Protein AF-A0A0P9CZV8-F1 (afdb_monomer_lite)

Sequence (114 aa):
MEHTHEANLHVSLQELLNDIADTIAAFDGRIGYTTTSTGQCQLSFAGQHETASVTIKGSVKEQGLVKVQIVNENTDASDEPQTLYDGPFSPAAMYQKIGAGLAQWYGDLVRNRT

pLDDT: mean 79.58, std 11.75, range [47.66, 93.81]

Secondary structure (DSSP, 8-state):
--HHHHHHHHHHHHHHHHHHHHHHHHH-TTEEEEE-TTSEEEEEEE-SS-EEEEEEEEEEPGGGEEEEEEEE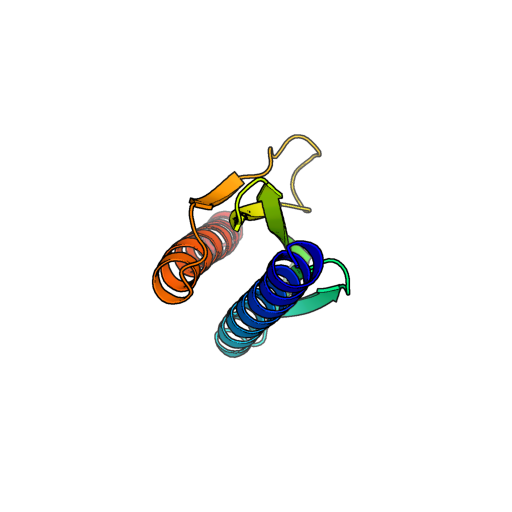SSS-S----EEEEEEE--HHHHHHHHHHHHHHHHHHHHHTT-

Organism: NCBI:txid471514

Foldseek 3Di:
DPVVVQVVLLVVLLVLVVVLQVVVCVVDVQWDWDGDPQSKIKIWGDDPVDIWIKIWHWDQDPPQWIWIWIDTPPDPPPGDTHTQDTGHDDSVSSSVSVNVVVVVVVVCVVVVVD

Radius of gyration: 14.52 Å; chains: 1; bounding box: 31×30×50 Å

Structure (mmCIF, N/CA/C/O backbone):
data_AF-A0A0P9CZV8-F1
#
_entry.id   AF-A0A0P9CZV8-F1
#
loop_
_atom_site.group_PDB
_atom_site.id
_atom_site.type_symbol
_atom_site.label_atom_id
_atom_site.label_alt_id
_atom_site.label_comp_id
_atom_site.label_asym_id
_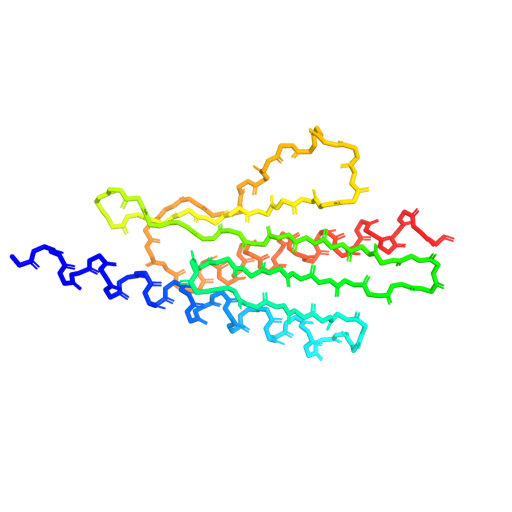atom_site.label_entity_id
_atom_site.label_seq_id
_atom_site.pdbx_PDB_ins_code
_atom_site.Cartn_x
_atom_site.Cartn_y
_atom_site.Cartn_z
_atom_site.occupancy
_atom_site.B_iso_or_equiv
_atom_site.auth_seq_id
_atom_site.auth_comp_id
_atom_site.auth_asym_id
_atom_site.auth_atom_id
_atom_site.pdbx_PDB_model_num
ATOM 1 N N . MET A 1 1 ? -12.287 1.573 28.050 1.00 54.09 1 MET A N 1
ATOM 2 C CA . MET A 1 1 ? -12.113 0.425 27.127 1.00 54.09 1 MET A CA 1
ATOM 3 C C . MET A 1 1 ? -11.910 0.871 25.671 1.00 54.09 1 MET A C 1
ATOM 5 O O . MET A 1 1 ? -11.785 0.015 24.810 1.00 54.09 1 MET A O 1
ATOM 9 N N . GLU A 1 2 ? -11.803 2.175 25.384 1.00 53.34 2 GLU A N 1
ATOM 10 C CA . GLU A 1 2 ? -11.680 2.695 24.009 1.00 53.34 2 GLU A CA 1
ATOM 11 C C . GLU A 1 2 ? -10.271 2.541 23.404 1.00 53.34 2 GLU A C 1
ATOM 13 O O . GLU A 1 2 ? -10.151 2.151 22.247 1.00 53.34 2 GLU A O 1
ATOM 18 N N . HIS A 1 3 ? -9.205 2.671 24.206 1.00 56.12 3 HIS A N 1
ATOM 19 C CA . HIS A 1 3 ? -7.816 2.558 23.725 1.00 56.12 3 HIS A CA 1
ATOM 20 C C . HIS A 1 3 ? -7.453 1.210 23.074 1.00 56.12 3 HIS A C 1
ATOM 22 O O . HIS A 1 3 ? -6.544 1.144 22.251 1.00 56.12 3 HIS A O 1
ATOM 28 N N . THR A 1 4 ? -8.140 0.120 23.426 1.00 65.94 4 THR A N 1
ATOM 29 C CA . THR A 1 4 ? -7.867 -1.211 22.859 1.00 65.94 4 THR A CA 1
ATOM 30 C C . THR A 1 4 ? -8.467 -1.370 21.460 1.00 65.94 4 THR A C 1
ATOM 32 O O . THR A 1 4 ? -7.939 -2.122 20.648 1.00 65.94 4 THR A O 1
ATOM 35 N N . HIS A 1 5 ? -9.553 -0.655 21.152 1.00 67.81 5 HIS A N 1
ATOM 36 C CA . HIS A 1 5 ? -10.235 -0.763 19.863 1.00 67.81 5 HIS A CA 1
ATOM 37 C C . HIS A 1 5 ? -9.454 -0.059 18.746 1.00 67.81 5 HIS A C 1
ATOM 39 O O . HIS A 1 5 ? -9.248 -0.639 17.683 1.00 67.81 5 HIS A O 1
ATOM 45 N N . GLU A 1 6 ? -8.946 1.145 19.013 1.00 69.88 6 GLU A N 1
ATOM 46 C CA . GLU A 1 6 ? -8.137 1.906 18.054 1.00 69.88 6 GLU A CA 1
ATOM 47 C C . GLU A 1 6 ? -6.789 1.228 17.790 1.00 69.88 6 GLU A C 1
ATOM 49 O O . GLU A 1 6 ? -6.392 1.081 16.637 1.00 69.88 6 GLU A O 1
ATOM 54 N N . ALA A 1 7 ? -6.117 0.731 18.835 1.00 75.38 7 ALA A N 1
ATOM 55 C CA . ALA A 1 7 ? -4.865 -0.009 18.685 1.00 75.38 7 ALA A CA 1
ATOM 56 C C . ALA A 1 7 ? -5.037 -1.267 17.814 1.00 75.38 7 ALA A C 1
ATOM 58 O O . ALA A 1 7 ? -4.220 -1.522 16.931 1.00 75.38 7 ALA A O 1
ATOM 59 N N . ASN A 1 8 ? -6.129 -2.014 18.004 1.00 82.50 8 ASN A N 1
ATOM 60 C CA . ASN A 1 8 ? -6.443 -3.172 17.166 1.00 82.50 8 ASN A CA 1
ATOM 61 C C . ASN A 1 8 ? -6.724 -2.765 15.715 1.00 82.50 8 ASN A C 1
ATOM 63 O O . ASN A 1 8 ? -6.280 -3.442 14.791 1.00 82.50 8 ASN A O 1
ATOM 67 N N . LEU A 1 9 ? -7.409 -1.639 15.504 1.00 85.06 9 LEU A N 1
ATOM 68 C CA . LEU A 1 9 ? -7.691 -1.130 14.169 1.00 85.06 9 LEU A CA 1
ATOM 69 C C . LEU A 1 9 ? -6.416 -0.679 13.435 1.00 85.06 9 LEU A C 1
ATOM 71 O O . LEU A 1 9 ? -6.279 -0.933 12.240 1.00 85.06 9 LEU A O 1
ATOM 75 N N . HIS A 1 10 ? -5.465 -0.065 14.143 1.00 84.19 10 HIS A N 1
ATOM 76 C CA . HIS A 1 10 ? -4.149 0.270 13.594 1.00 84.19 10 HIS A CA 1
ATOM 77 C C . HIS A 1 10 ? -3.397 -0.974 13.110 1.00 84.19 10 HIS A C 1
ATOM 79 O O . HIS A 1 10 ? -2.853 -0.956 12.006 1.00 84.19 10 HIS A O 1
ATOM 85 N N . VAL A 1 11 ? -3.402 -2.052 13.904 1.00 85.94 11 VAL A N 1
ATOM 86 C CA . VAL A 1 11 ? -2.772 -3.327 13.528 1.00 85.94 11 VAL A CA 1
ATOM 87 C C . VAL A 1 11 ? -3.454 -3.915 12.294 1.00 85.94 11 VAL A C 1
ATOM 89 O O . VAL A 1 11 ? -2.779 -4.184 11.305 1.00 85.94 11 VAL A O 1
ATOM 92 N N . SER A 1 12 ? -4.787 -4.016 12.288 1.00 89.25 12 SER A N 1
ATOM 93 C CA . SER A 1 12 ? -5.527 -4.560 11.139 1.00 89.25 12 SER A CA 1
ATOM 94 C C . SER A 1 12 ? -5.349 -3.733 9.862 1.00 89.25 12 SER A C 1
ATOM 96 O O . SER A 1 12 ? -5.276 -4.289 8.768 1.00 89.25 12 SER A O 1
ATOM 98 N N . LEU A 1 13 ? -5.263 -2.404 9.979 1.00 87.75 13 LEU A N 1
ATOM 99 C CA . LEU A 1 13 ? -4.960 -1.528 8.850 1.00 87.75 13 LEU A CA 1
ATOM 100 C C . LEU A 1 13 ? -3.550 -1.779 8.314 1.00 87.75 13 LEU A C 1
ATOM 102 O O . LEU A 1 13 ? -3.372 -1.882 7.104 1.00 87.75 13 LEU A O 1
ATOM 106 N N . GLN A 1 14 ? -2.560 -1.895 9.197 1.00 87.06 14 GLN A N 1
ATOM 107 C CA . GLN A 1 14 ? -1.183 -2.171 8.804 1.00 87.06 14 GLN A CA 1
ATOM 108 C C . GLN A 1 14 ? -1.051 -3.535 8.114 1.00 87.06 14 GLN A C 1
ATOM 110 O O . GLN A 1 14 ? -0.422 -3.615 7.062 1.00 87.06 14 GLN A O 1
ATOM 115 N N . GLU A 1 15 ? -1.667 -4.585 8.661 1.00 88.88 15 GLU A N 1
ATOM 116 C CA . GLU A 1 15 ? -1.673 -5.922 8.055 1.00 88.88 15 GLU A CA 1
ATOM 117 C C . GLU A 1 15 ? -2.288 -5.899 6.652 1.00 88.88 15 GLU A C 1
ATOM 119 O O . GLU A 1 15 ? -1.698 -6.434 5.717 1.00 88.88 15 GLU A O 1
ATOM 124 N N . LEU A 1 16 ? -3.417 -5.206 6.478 1.00 89.88 16 LEU A N 1
ATOM 125 C CA . LEU A 1 16 ? -4.067 -5.073 5.176 1.00 89.88 16 LEU A CA 1
ATOM 126 C C . LEU A 1 16 ? -3.202 -4.318 4.158 1.00 89.88 16 LEU A C 1
ATOM 128 O O . LEU A 1 16 ? -3.135 -4.708 2.996 1.00 89.88 16 LEU A O 1
ATOM 132 N N . LEU A 1 17 ? -2.549 -3.226 4.565 1.00 88.56 17 LEU A N 1
ATOM 133 C CA . LEU A 1 17 ? -1.666 -2.481 3.663 1.00 88.56 17 LEU A CA 1
ATOM 134 C C . LEU A 1 17 ? -0.445 -3.307 3.251 1.00 88.56 17 LEU A C 1
ATOM 136 O O . LEU A 1 17 ? -0.041 -3.243 2.091 1.00 88.56 17 LEU A O 1
ATOM 140 N N . ASN A 1 18 ? 0.105 -4.097 4.173 1.00 87.62 18 ASN A N 1
ATOM 141 C CA . ASN A 1 18 ? 1.207 -5.007 3.880 1.00 87.62 18 ASN A CA 1
ATOM 142 C C . ASN A 1 18 ? 0.779 -6.114 2.906 1.00 87.62 18 ASN A C 1
ATOM 144 O O . ASN A 1 18 ? 1.517 -6.396 1.970 1.00 87.62 18 ASN A O 1
ATOM 148 N N . ASP A 1 19 ? -0.408 -6.697 3.089 1.00 89.81 19 ASP A N 1
ATOM 149 C CA . ASP A 1 19 ? -0.973 -7.724 2.199 1.00 89.81 19 ASP A CA 1
ATOM 150 C C . ASP A 1 19 ? -1.213 -7.196 0.773 1.00 89.81 19 ASP A C 1
ATOM 152 O O . ASP A 1 19 ? -0.865 -7.842 -0.218 1.00 89.81 19 ASP A O 1
ATOM 156 N N . ILE A 1 20 ? -1.736 -5.971 0.652 1.00 88.69 20 ILE A N 1
ATOM 157 C CA . ILE A 1 20 ? -1.909 -5.306 -0.647 1.00 88.69 20 ILE A CA 1
ATOM 158 C C . ILE A 1 20 ? -0.551 -5.056 -1.314 1.00 88.69 20 ILE A C 1
ATOM 160 O O . ILE A 1 20 ? -0.399 -5.311 -2.509 1.00 88.69 20 ILE A O 1
ATOM 164 N N . ALA A 1 21 ? 0.432 -4.558 -0.561 1.00 85.38 21 ALA A N 1
ATOM 165 C CA . ALA A 1 21 ? 1.769 -4.295 -1.083 1.00 85.38 21 ALA A CA 1
ATOM 166 C C . ALA A 1 21 ? 2.474 -5.580 -1.537 1.00 85.38 21 ALA A C 1
ATOM 168 O O . ALA A 1 21 ? 3.040 -5.595 -2.629 1.00 85.38 21 ALA A O 1
ATOM 169 N N . ASP A 1 22 ? 2.375 -6.655 -0.751 1.00 86.94 22 ASP A N 1
ATOM 170 C CA . ASP A 1 22 ? 2.891 -7.982 -1.098 1.00 86.94 22 ASP A CA 1
ATOM 171 C C . ASP A 1 22 ? 2.239 -8.513 -2.379 1.00 86.94 22 ASP A C 1
ATOM 173 O O . ASP A 1 22 ? 2.937 -8.878 -3.325 1.00 86.94 22 ASP A O 1
ATOM 177 N N . THR A 1 23 ? 0.906 -8.438 -2.475 1.00 87.06 23 THR A N 1
ATOM 178 C CA . THR A 1 23 ? 0.184 -8.899 -3.669 1.00 87.06 23 THR A CA 1
ATOM 179 C C . THR A 1 23 ? 0.631 -8.152 -4.930 1.00 87.06 23 THR A C 1
ATOM 181 O O . THR A 1 23 ? 0.783 -8.746 -5.998 1.00 87.06 23 THR A O 1
ATOM 184 N N . ILE A 1 24 ? 0.852 -6.841 -4.827 1.00 82.44 24 ILE A N 1
ATOM 185 C CA . ILE A 1 24 ? 1.290 -6.018 -5.960 1.00 82.44 24 ILE A CA 1
ATOM 186 C C . ILE A 1 24 ? 2.753 -6.297 -6.309 1.00 82.44 24 ILE A C 1
ATOM 188 O O . ILE A 1 24 ? 3.084 -6.401 -7.488 1.00 82.44 24 ILE A O 1
ATOM 192 N N . ALA A 1 25 ? 3.624 -6.461 -5.314 1.00 82.69 25 ALA A N 1
ATOM 193 C CA . ALA A 1 25 ? 5.016 -6.841 -5.538 1.00 82.69 25 ALA A CA 1
ATOM 194 C C . ALA A 1 25 ? 5.133 -8.220 -6.210 1.00 82.69 25 ALA A C 1
ATOM 196 O O . ALA A 1 25 ? 5.968 -8.420 -7.090 1.00 82.69 25 ALA A O 1
ATOM 197 N N . ALA A 1 26 ? 4.245 -9.156 -5.866 1.00 84.88 26 ALA A N 1
ATOM 198 C CA . ALA A 1 26 ? 4.168 -10.463 -6.509 1.00 84.88 26 ALA A CA 1
ATOM 199 C C . ALA A 1 26 ? 3.683 -10.399 -7.971 1.00 84.88 26 ALA A C 1
ATOM 201 O O . ALA A 1 26 ? 3.976 -11.309 -8.750 1.00 84.88 26 ALA A O 1
ATOM 202 N N . PHE A 1 27 ? 2.953 -9.348 -8.362 1.00 81.31 27 PHE A N 1
ATOM 203 C CA . PHE A 1 27 ? 2.429 -9.191 -9.723 1.00 81.31 27 PHE A CA 1
ATOM 204 C C . PHE A 1 27 ? 3.524 -8.869 -10.751 1.00 81.31 27 PHE A C 1
ATOM 206 O O . PHE A 1 27 ? 3.510 -9.406 -11.859 1.00 81.31 27 PHE A O 1
ATOM 213 N N . ASP A 1 28 ? 4.480 -8.008 -10.397 1.00 75.69 28 ASP A N 1
ATOM 214 C CA . ASP A 1 28 ? 5.608 -7.636 -11.254 1.00 75.69 28 ASP A CA 1
ATOM 215 C C . ASP A 1 28 ? 6.888 -7.632 -10.421 1.00 75.69 28 ASP A C 1
ATOM 217 O O . ASP A 1 28 ? 7.050 -6.799 -9.535 1.00 75.69 28 ASP A O 1
ATOM 221 N N . GLY A 1 29 ? 7.830 -8.524 -10.742 1.00 74.06 29 GLY A N 1
ATOM 222 C CA . GLY A 1 29 ? 9.081 -8.684 -9.988 1.00 74.06 29 GLY A CA 1
ATOM 223 C C . GLY A 1 29 ? 10.013 -7.463 -9.988 1.00 74.06 29 GLY A C 1
ATOM 224 O O . GLY A 1 29 ? 11.073 -7.510 -9.369 1.00 74.06 29 GLY A O 1
ATOM 225 N N . ARG A 1 30 ? 9.653 -6.378 -10.685 1.00 81.31 30 ARG A N 1
ATOM 226 C CA . ARG A 1 30 ? 10.325 -5.071 -10.604 1.00 81.31 30 ARG A CA 1
ATOM 227 C C . ARG A 1 30 ? 9.785 -4.185 -9.481 1.00 81.31 30 ARG A C 1
ATOM 229 O O . ARG A 1 30 ? 10.387 -3.150 -9.196 1.00 81.31 30 ARG A O 1
ATOM 236 N N . ILE A 1 31 ? 8.656 -4.550 -8.877 1.00 82.31 31 ILE A N 1
ATOM 237 C CA . ILE A 1 31 ? 8.063 -3.849 -7.743 1.00 82.31 31 ILE A CA 1
ATOM 238 C C . ILE A 1 31 ? 8.615 -4.464 -6.455 1.00 82.31 31 ILE A C 1
ATOM 240 O O . ILE A 1 31 ? 8.375 -5.625 -6.143 1.00 82.31 31 ILE A O 1
ATOM 244 N N . GLY A 1 32 ? 9.357 -3.667 -5.695 1.00 83.50 32 GLY A N 1
ATOM 245 C CA . GLY A 1 32 ? 9.717 -3.950 -4.310 1.00 83.50 32 GLY A CA 1
ATOM 246 C C . GLY A 1 32 ? 8.887 -3.102 -3.351 1.00 83.50 32 GLY A C 1
ATOM 247 O O . GLY A 1 32 ? 8.330 -2.073 -3.737 1.00 83.50 32 GLY A O 1
ATOM 248 N N . TYR A 1 33 ? 8.824 -3.499 -2.082 1.00 84.56 33 TYR A N 1
ATOM 249 C CA . TYR A 1 33 ? 8.172 -2.694 -1.054 1.00 84.56 33 TYR A CA 1
ATOM 250 C C . TYR A 1 33 ? 8.924 -2.734 0.272 1.00 84.56 33 TYR A C 1
ATOM 252 O O . TYR A 1 33 ? 9.603 -3.705 0.603 1.00 84.56 33 TYR A O 1
ATOM 260 N N . THR A 1 34 ? 8.797 -1.654 1.033 1.00 84.50 34 THR A N 1
ATOM 261 C CA . THR A 1 34 ? 9.262 -1.543 2.412 1.00 84.50 34 THR A CA 1
ATOM 262 C C . THR A 1 34 ? 8.091 -1.129 3.294 1.00 84.50 34 THR A C 1
ATOM 264 O O . THR A 1 34 ? 7.261 -0.293 2.937 1.00 84.50 34 THR A O 1
ATOM 267 N N . THR A 1 35 ? 7.990 -1.747 4.464 1.00 77.62 35 THR A N 1
ATOM 268 C CA . THR A 1 35 ? 6.921 -1.478 5.431 1.00 77.62 35 THR A CA 1
ATOM 269 C C . THR A 1 35 ? 7.516 -0.805 6.652 1.00 77.62 35 THR A C 1
ATOM 271 O O . THR A 1 35 ? 8.513 -1.286 7.194 1.00 77.62 35 THR A O 1
ATOM 274 N N . THR A 1 36 ? 6.905 0.277 7.121 1.00 70.19 36 THR A N 1
ATOM 275 C CA . THR A 1 36 ? 7.301 0.921 8.373 1.00 70.19 36 THR A CA 1
ATOM 276 C C . THR A 1 36 ? 6.355 0.525 9.502 1.00 70.19 36 THR A C 1
ATOM 278 O O . THR A 1 36 ? 5.184 0.198 9.296 1.00 70.19 36 THR A O 1
ATOM 281 N N . SER A 1 37 ? 6.844 0.612 10.739 1.00 63.31 37 SER A N 1
ATOM 282 C CA . SER A 1 37 ? 6.051 0.345 11.945 1.00 63.31 37 SER A CA 1
ATOM 283 C C . SER A 1 37 ? 4.921 1.359 12.182 1.00 63.31 37 SER A C 1
ATOM 285 O O . SER A 1 37 ? 4.161 1.208 13.130 1.00 63.31 37 SER A O 1
ATOM 287 N N . THR A 1 38 ? 4.815 2.409 11.359 1.00 64.50 38 THR A N 1
ATOM 288 C CA . THR A 1 38 ? 3.827 3.490 11.496 1.00 64.50 38 THR A CA 1
ATOM 289 C C . THR A 1 38 ? 2.608 3.320 10.584 1.00 64.50 38 THR A C 1
ATOM 291 O O . THR A 1 38 ? 1.839 4.265 10.424 1.00 64.50 38 THR A O 1
ATOM 294 N N . GLY A 1 39 ? 2.415 2.142 9.977 1.00 64.19 39 GLY A N 1
ATOM 295 C CA . GLY A 1 39 ? 1.298 1.895 9.054 1.00 64.19 39 GLY A CA 1
ATOM 296 C C . GLY A 1 39 ? 1.485 2.560 7.687 1.00 64.19 39 GLY A C 1
ATOM 297 O O . GLY A 1 39 ? 0.510 2.858 6.994 1.00 64.19 39 GLY A O 1
ATOM 298 N N . GLN A 1 40 ? 2.737 2.823 7.310 1.00 75.44 40 GLN A N 1
ATOM 299 C CA . GLN A 1 40 ? 3.097 3.295 5.978 1.00 75.44 40 GLN A CA 1
ATOM 300 C C . GLN A 1 40 ? 3.797 2.161 5.236 1.00 75.44 40 GLN A C 1
ATOM 302 O O . GLN A 1 40 ? 4.629 1.447 5.798 1.00 75.44 40 GLN A O 1
ATOM 307 N N . CYS A 1 41 ? 3.462 2.007 3.964 1.00 78.00 41 CYS A N 1
ATOM 308 C CA . CYS A 1 41 ? 4.144 1.094 3.068 1.00 78.00 41 CYS A CA 1
ATOM 309 C C . CYS A 1 41 ? 4.634 1.880 1.859 1.00 78.00 41 CYS A C 1
ATOM 311 O O . CYS A 1 41 ? 3.849 2.540 1.185 1.00 78.00 41 CYS A O 1
ATOM 313 N N . GLN A 1 42 ? 5.933 1.836 1.599 1.00 81.81 42 GLN A N 1
ATOM 314 C CA . GLN A 1 42 ? 6.525 2.435 0.416 1.00 81.81 42 GLN A CA 1
ATOM 315 C C . GLN A 1 42 ? 6.700 1.345 -0.637 1.00 81.81 42 GLN A C 1
ATOM 317 O O . GLN A 1 42 ? 7.408 0.365 -0.418 1.00 81.81 42 GLN A O 1
ATOM 322 N N . LEU A 1 43 ? 6.056 1.521 -1.784 1.00 78.19 43 LEU A N 1
ATOM 323 C CA . LEU A 1 43 ? 6.262 0.718 -2.980 1.00 78.19 43 LEU A CA 1
ATOM 324 C C . LEU A 1 43 ? 7.291 1.415 -3.865 1.00 78.19 43 LEU A C 1
ATOM 326 O O . LEU A 1 43 ? 7.236 2.624 -4.072 1.00 78.19 43 LEU A O 1
ATOM 330 N N . SER A 1 44 ? 8.224 0.646 -4.408 1.00 78.31 44 SER A N 1
ATOM 331 C CA . SER A 1 44 ? 9.235 1.116 -5.349 1.00 78.31 44 SER A CA 1
ATOM 332 C C . SER A 1 44 ? 9.225 0.228 -6.582 1.00 78.31 44 SER A C 1
ATOM 334 O O . SER A 1 44 ? 9.351 -0.984 -6.484 1.00 78.31 44 SER A O 1
ATOM 336 N N . PHE A 1 45 ? 9.097 0.830 -7.752 1.00 70.88 45 PHE A N 1
ATOM 337 C CA . PHE A 1 45 ? 9.276 0.202 -9.046 1.00 70.88 45 PHE A CA 1
ATOM 338 C C . PHE A 1 45 ? 10.672 0.515 -9.593 1.00 70.88 45 PHE A C 1
ATOM 340 O O . PHE A 1 45 ? 11.011 1.671 -9.856 1.00 70.88 45 PHE A O 1
ATOM 347 N N . ALA A 1 46 ? 11.474 -0.525 -9.811 1.00 66.12 46 ALA A N 1
ATOM 348 C CA . ALA A 1 46 ? 12.758 -0.420 -10.491 1.00 66.12 46 ALA A 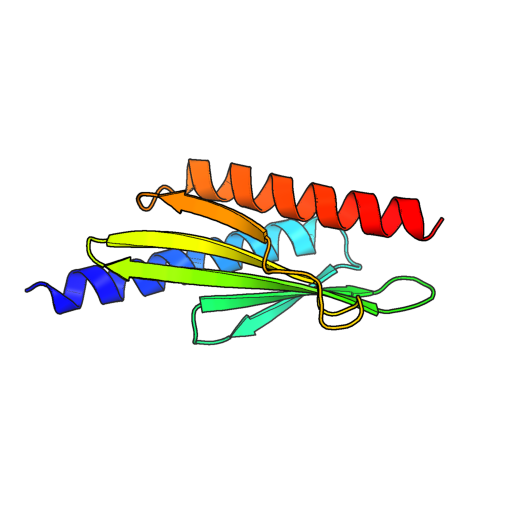CA 1
ATOM 349 C C . ALA A 1 46 ? 12.561 -0.556 -12.013 1.00 66.12 46 ALA A C 1
ATOM 351 O O . ALA A 1 46 ? 12.484 -1.660 -12.559 1.00 66.12 46 ALA A O 1
ATOM 352 N N . GLY A 1 47 ? 12.455 0.580 -12.707 1.00 63.62 47 GLY A N 1
ATOM 353 C CA . GLY A 1 47 ? 12.429 0.631 -14.169 1.00 63.62 47 GLY A CA 1
ATOM 354 C C . GLY A 1 47 ? 13.822 0.472 -14.790 1.00 63.62 47 GLY A C 1
ATOM 355 O O . GLY A 1 47 ? 14.835 0.526 -14.100 1.00 63.62 47 GLY A O 1
ATOM 356 N N . GLN A 1 48 ? 13.893 0.308 -16.119 1.00 56.84 48 GLN A N 1
ATOM 357 C CA . GLN A 1 48 ? 15.179 0.173 -16.832 1.00 56.84 48 GLN A CA 1
ATOM 358 C C . GLN A 1 48 ? 16.046 1.443 -16.781 1.00 56.84 48 GLN A C 1
ATOM 360 O O . GLN A 1 48 ? 17.266 1.349 -16.888 1.00 56.84 48 GLN A O 1
ATOM 365 N N . HIS A 1 49 ? 15.426 2.617 -16.632 1.00 57.84 49 HIS A N 1
ATOM 366 C CA . HIS A 1 49 ? 16.110 3.911 -16.719 1.00 57.84 49 HIS A CA 1
ATOM 367 C C . HIS A 1 49 ? 16.105 4.708 -15.410 1.00 57.84 49 HIS A C 1
ATOM 369 O O . HIS A 1 49 ? 16.951 5.581 -15.242 1.00 57.84 49 HIS A O 1
ATOM 375 N N . GLU A 1 50 ? 15.207 4.396 -14.473 1.00 65.75 50 GLU A N 1
ATOM 376 C CA . GLU A 1 50 ? 15.114 5.057 -13.171 1.00 65.75 50 GLU A CA 1
ATOM 377 C C . GLU A 1 50 ? 14.206 4.284 -12.205 1.00 65.75 50 GLU A C 1
ATOM 379 O O . GLU A 1 50 ? 13.344 3.500 -12.618 1.00 65.75 50 GLU A O 1
ATOM 384 N N . THR A 1 51 ? 14.403 4.530 -10.912 1.00 70.69 51 THR A N 1
ATOM 385 C CA . THR A 1 51 ? 13.531 4.039 -9.844 1.00 70.69 51 THR A CA 1
ATOM 386 C C . THR A 1 51 ? 12.404 5.038 -9.645 1.00 70.69 51 THR A C 1
ATOM 388 O O . THR A 1 51 ? 12.678 6.207 -9.408 1.00 70.69 51 THR A O 1
ATOM 391 N N . ALA A 1 52 ? 11.156 4.580 -9.710 1.00 77.06 52 ALA A N 1
ATOM 392 C CA . ALA A 1 52 ? 10.004 5.347 -9.255 1.00 77.06 52 ALA A CA 1
ATOM 393 C C . ALA A 1 52 ? 9.412 4.696 -8.006 1.00 77.06 52 ALA A C 1
ATOM 395 O O . ALA A 1 52 ? 9.474 3.489 -7.832 1.00 77.06 52 ALA A O 1
ATOM 396 N N . SER A 1 53 ? 8.803 5.484 -7.142 1.00 81.44 53 SER A N 1
ATOM 397 C CA . SER A 1 53 ? 8.363 5.099 -5.809 1.00 81.44 53 SER A CA 1
ATOM 398 C C . SER A 1 53 ? 7.105 5.871 -5.447 1.00 81.44 53 SER A C 1
ATOM 400 O O . SER A 1 53 ? 6.973 7.064 -5.748 1.00 81.44 53 SER A O 1
ATOM 402 N N . VAL A 1 54 ? 6.195 5.165 -4.789 1.00 83.56 54 VAL A N 1
ATOM 403 C CA . VAL A 1 54 ? 4.947 5.678 -4.238 1.00 83.56 54 VAL A CA 1
ATOM 404 C C . VAL A 1 54 ? 4.813 5.192 -2.803 1.00 83.56 54 VAL A C 1
ATOM 406 O O . VAL A 1 54 ? 5.026 4.020 -2.502 1.00 83.56 54 VAL A O 1
ATOM 409 N N . THR A 1 55 ? 4.433 6.084 -1.899 1.00 86.12 55 THR A N 1
ATOM 410 C CA . THR A 1 55 ? 4.191 5.735 -0.500 1.00 86.12 55 THR A CA 1
ATOM 411 C C . THR A 1 55 ? 2.698 5.657 -0.237 1.00 86.12 55 THR A C 1
ATOM 413 O O . THR A 1 55 ? 1.991 6.657 -0.349 1.00 86.12 55 THR A O 1
ATOM 416 N N . ILE A 1 56 ? 2.220 4.482 0.163 1.00 87.88 56 ILE A N 1
ATOM 417 C CA . ILE A 1 56 ? 0.886 4.274 0.717 1.00 87.88 56 ILE A CA 1
ATOM 418 C C . ILE A 1 56 ? 0.921 4.626 2.205 1.00 87.88 56 ILE A C 1
ATOM 420 O O . ILE A 1 56 ? 1.674 4.044 2.988 1.00 87.88 56 ILE A O 1
ATOM 424 N N . LYS A 1 57 ? 0.078 5.569 2.617 1.00 87.31 57 LYS A N 1
ATOM 425 C CA . LYS A 1 57 ? -0.055 6.011 4.008 1.00 87.31 57 LYS A CA 1
ATOM 426 C C . LYS A 1 57 ? -1.446 5.666 4.515 1.00 87.31 57 LYS A C 1
ATOM 428 O O . LYS A 1 57 ? -2.427 6.236 4.039 1.00 87.31 57 LYS A O 1
ATOM 433 N N . GLY A 1 58 ? -1.523 4.743 5.472 1.00 87.00 58 GLY A N 1
ATOM 434 C CA . GLY A 1 58 ? -2.731 4.479 6.247 1.00 87.00 58 GLY A CA 1
ATOM 435 C C . GLY A 1 58 ? -2.779 5.331 7.507 1.00 87.00 58 GLY A C 1
ATOM 436 O O . GLY A 1 58 ? -1.762 5.567 8.156 1.00 87.00 58 GLY A O 1
ATOM 437 N N . SER A 1 59 ? -3.958 5.808 7.882 1.00 87.88 59 SER A N 1
ATOM 438 C CA . SER A 1 59 ? -4.177 6.497 9.153 1.00 87.88 59 SER A CA 1
ATOM 439 C C . SER A 1 59 ? -5.552 6.154 9.704 1.00 87.88 59 SER A C 1
ATOM 441 O O . SER A 1 59 ? -6.544 6.189 8.977 1.00 87.88 59 SER A O 1
ATOM 443 N N . VAL A 1 60 ? -5.607 5.842 10.995 1.00 85.50 60 VAL A N 1
ATOM 444 C CA . VAL A 1 60 ? -6.863 5.742 11.739 1.00 85.50 60 VAL A CA 1
ATOM 445 C C . VAL A 1 60 ? -7.237 7.149 12.199 1.00 85.50 60 VAL A C 1
ATOM 447 O O . VAL A 1 60 ? -6.397 7.890 12.706 1.00 85.50 60 VAL A O 1
ATOM 450 N N . LYS A 1 61 ? -8.481 7.537 11.947 1.00 84.69 61 LYS A N 1
ATOM 451 C CA . LYS A 1 61 ? -9.092 8.789 12.387 1.00 84.69 61 LYS A CA 1
ATOM 452 C C . LYS A 1 61 ? -9.893 8.552 13.664 1.00 84.69 61 LYS A C 1
ATOM 454 O O . LYS A 1 61 ? -10.213 7.415 14.014 1.00 84.69 61 LYS A O 1
ATOM 459 N N . GLU A 1 62 ? -10.303 9.649 14.293 1.00 77.75 62 GLU A N 1
ATOM 460 C CA . GLU A 1 62 ? -11.308 9.617 15.354 1.00 77.75 62 GLU A CA 1
ATOM 461 C C . GLU A 1 62 ? -12.554 8.834 14.903 1.00 77.75 62 GLU A C 1
ATOM 463 O O . GLU A 1 62 ? -12.916 8.826 13.722 1.00 77.75 62 GLU A O 1
ATOM 468 N N . GLN A 1 63 ? -13.214 8.173 15.858 1.00 78.56 63 GLN A N 1
ATOM 469 C CA . GLN A 1 63 ? -14.432 7.379 15.635 1.00 78.56 63 GLN A CA 1
ATOM 470 C C . GLN A 1 63 ? -14.231 6.092 14.807 1.00 78.56 63 GLN A C 1
ATOM 472 O O . GLN A 1 63 ? -15.200 5.534 14.294 1.00 78.56 63 GLN A O 1
ATOM 477 N N . GLY A 1 64 ? -12.995 5.589 14.686 1.00 73.31 64 GLY A N 1
ATOM 478 C CA . GLY A 1 64 ? -12.714 4.303 14.031 1.00 73.31 64 GLY A CA 1
ATOM 479 C C . GLY A 1 64 ? -12.815 4.338 12.502 1.00 73.31 64 GLY A C 1
ATOM 480 O O . GLY A 1 64 ? -12.919 3.293 11.854 1.00 73.31 64 GLY A O 1
ATOM 481 N N . LEU A 1 65 ? -12.793 5.535 11.912 1.00 87.06 65 LEU A N 1
ATOM 482 C CA . LEU A 1 65 ? -12.655 5.704 10.470 1.00 87.06 65 LEU A CA 1
ATOM 483 C C . LEU A 1 65 ? -11.190 5.526 10.065 1.00 87.06 65 LEU A C 1
ATOM 485 O O . LEU A 1 65 ? -10.274 5.747 10.850 1.00 87.06 65 LEU A O 1
ATOM 489 N N . VAL A 1 66 ? -10.956 5.155 8.815 1.00 90.25 66 VAL A N 1
ATOM 490 C CA . VAL A 1 66 ? -9.624 5.006 8.239 1.00 90.25 66 VAL A CA 1
ATOM 491 C C . VAL A 1 66 ? -9.496 5.840 6.978 1.00 90.25 66 VAL A C 1
ATOM 493 O O . VAL A 1 66 ? -10.444 6.022 6.210 1.00 90.25 66 VAL A O 1
ATOM 496 N N . LYS A 1 67 ? -8.290 6.346 6.761 1.00 91.25 67 LYS A N 1
ATOM 497 C CA . LYS A 1 67 ? -7.898 7.044 5.547 1.00 91.25 67 LYS A CA 1
ATOM 498 C C . LYS A 1 67 ? -6.672 6.372 4.968 1.00 91.25 67 LYS A C 1
ATOM 500 O O . LYS A 1 67 ? -5.729 6.079 5.697 1.00 91.25 67 LYS A O 1
ATOM 505 N N . VAL A 1 68 ? -6.683 6.151 3.661 1.00 90.44 68 VAL A N 1
ATOM 506 C CA . VAL A 1 68 ? -5.524 5.662 2.921 1.00 90.44 68 VAL A CA 1
ATOM 507 C C . VAL A 1 68 ? -5.232 6.617 1.782 1.00 90.44 68 VAL A C 1
ATOM 509 O O . VAL A 1 68 ? -6.123 6.972 1.006 1.00 90.44 68 VAL A O 1
ATOM 512 N N . GLN A 1 69 ? -3.980 7.045 1.701 1.00 91.12 69 GLN A N 1
ATOM 513 C CA . GLN A 1 69 ? -3.494 7.968 0.687 1.00 91.12 69 GLN A CA 1
ATOM 514 C C . GLN A 1 69 ? -2.278 7.380 -0.017 1.00 91.12 69 GLN A C 1
ATOM 516 O O . GLN A 1 69 ? -1.538 6.608 0.588 1.00 91.12 69 GLN A O 1
ATOM 521 N N . ILE A 1 70 ? -2.058 7.776 -1.264 1.00 88.00 70 ILE A N 1
ATOM 522 C CA . ILE A 1 70 ? -0.793 7.560 -1.964 1.00 88.00 70 ILE A CA 1
ATOM 523 C C . ILE A 1 70 ? -0.068 8.885 -2.142 1.00 88.00 70 ILE A C 1
ATOM 525 O O . ILE A 1 70 ? -0.691 9.928 -2.341 1.00 88.00 70 ILE A O 1
ATOM 529 N N . VAL A 1 71 ? 1.253 8.836 -2.035 1.00 85.50 71 VAL A N 1
ATOM 530 C CA . VAL A 1 71 ? 2.143 9.981 -2.213 1.00 85.50 71 VAL A CA 1
ATOM 531 C C . VAL A 1 71 ? 3.206 9.585 -3.223 1.00 85.50 71 VAL A C 1
ATOM 533 O O . VAL A 1 71 ? 3.979 8.664 -2.965 1.00 85.50 71 VAL A O 1
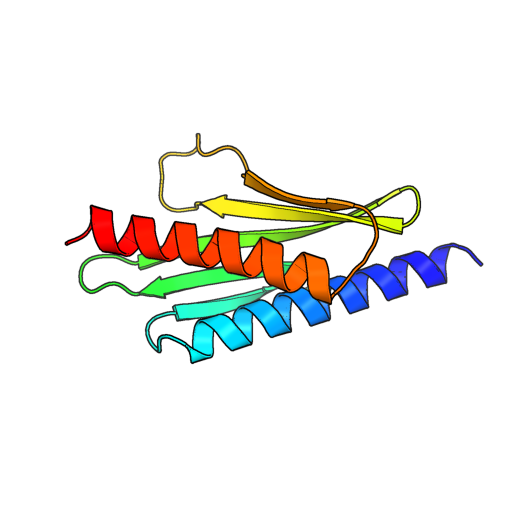ATOM 536 N N . ASN A 1 72 ? 3.224 10.256 -4.370 1.00 80.06 72 ASN A N 1
ATOM 537 C CA . ASN A 1 72 ? 4.268 10.073 -5.370 1.00 80.06 72 ASN A CA 1
ATOM 538 C C . ASN A 1 72 ? 5.560 10.720 -4.868 1.00 80.06 72 ASN A C 1
ATOM 540 O O . ASN A 1 72 ? 5.549 11.879 -4.467 1.00 80.06 72 ASN A O 1
ATOM 544 N N . GLU A 1 73 ? 6.672 9.983 -4.887 1.00 74.44 73 GLU A N 1
ATOM 545 C CA . GLU A 1 73 ? 7.956 10.496 -4.376 1.00 74.44 73 GLU A CA 1
ATOM 546 C C . GLU A 1 73 ? 8.941 10.888 -5.490 1.00 74.44 73 GLU A C 1
ATOM 548 O O . GLU A 1 73 ? 10.088 11.214 -5.208 1.00 74.44 73 GLU A O 1
ATOM 553 N N . ASN A 1 74 ? 8.509 10.848 -6.758 1.00 61.84 74 ASN A N 1
ATOM 554 C CA . ASN A 1 74 ? 9.377 11.060 -7.932 1.00 61.84 74 ASN A CA 1
ATOM 555 C C . ASN A 1 74 ? 9.033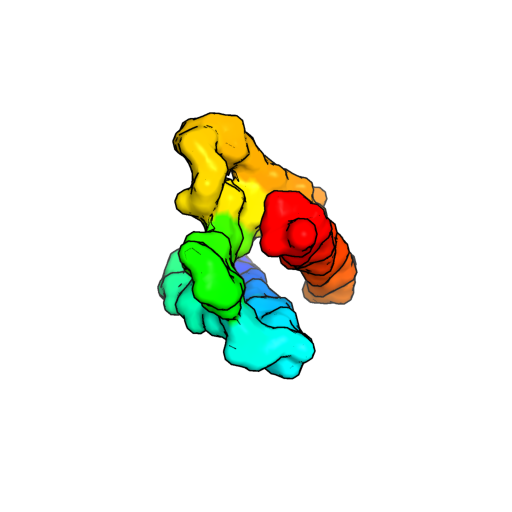 12.286 -8.776 1.00 61.84 74 ASN A C 1
ATOM 557 O O . ASN A 1 74 ? 9.738 12.582 -9.737 1.00 61.84 74 ASN A O 1
ATOM 561 N N . THR A 1 75 ? 7.972 13.005 -8.429 1.00 52.84 75 THR A N 1
ATOM 562 C CA . THR A 1 75 ? 7.620 14.285 -9.039 1.00 52.84 75 THR A CA 1
ATOM 563 C C . THR A 1 75 ? 7.957 15.396 -8.049 1.00 52.84 75 THR A C 1
ATOM 565 O O . THR A 1 75 ? 7.694 15.253 -6.855 1.00 52.84 75 THR A O 1
ATOM 568 N N . ASP A 1 76 ? 8.615 16.461 -8.533 1.00 50.00 76 ASP A N 1
ATOM 569 C CA . ASP A 1 76 ? 8.898 17.707 -7.803 1.00 50.00 76 ASP A CA 1
ATOM 570 C C . ASP A 1 76 ? 7.809 17.979 -6.762 1.00 50.00 76 ASP A C 1
ATOM 572 O O . ASP A 1 76 ? 6.662 18.092 -7.171 1.00 50.00 76 ASP A O 1
ATOM 576 N N . ALA A 1 77 ? 8.196 18.030 -5.477 1.00 47.66 77 ALA A N 1
ATOM 577 C CA . ALA A 1 77 ? 7.517 18.300 -4.189 1.00 47.66 77 ALA A CA 1
ATOM 578 C C . ALA A 1 77 ? 6.084 18.921 -4.117 1.00 47.66 77 ALA A C 1
ATOM 580 O O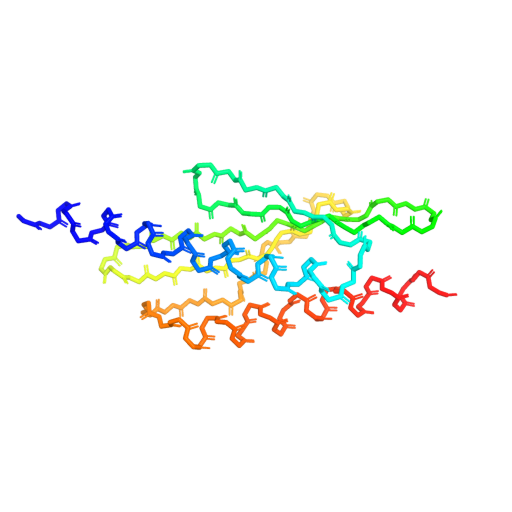 . ALA A 1 77 ? 5.730 19.536 -3.114 1.00 47.66 77 ALA A O 1
ATOM 581 N N . SER A 1 78 ? 5.249 18.778 -5.139 1.00 49.53 78 SER A N 1
ATOM 582 C CA . SER A 1 78 ? 3.945 19.405 -5.381 1.00 49.53 78 SER A CA 1
ATOM 583 C C . SER A 1 78 ? 2.854 18.387 -5.718 1.00 49.53 78 SER A C 1
ATOM 585 O O . SER A 1 78 ? 1.707 18.787 -5.898 1.00 49.53 78 SER A O 1
ATOM 587 N N . ASP A 1 79 ? 3.160 17.088 -5.778 1.00 63.81 79 ASP A N 1
ATOM 588 C CA . ASP A 1 79 ? 2.118 16.063 -5.855 1.00 63.81 79 ASP A CA 1
ATOM 589 C C . ASP A 1 79 ? 1.406 15.982 -4.496 1.00 63.81 79 ASP A C 1
ATOM 591 O O . ASP A 1 79 ? 1.935 15.464 -3.506 1.00 63.81 79 ASP A O 1
ATOM 595 N N . GLU A 1 80 ? 0.204 16.556 -4.424 1.00 72.88 80 GLU A N 1
ATOM 596 C CA . GLU A 1 80 ? -0.633 16.446 -3.236 1.00 72.88 80 GLU A CA 1
ATOM 597 C C . GLU A 1 80 ? -0.995 14.972 -2.974 1.00 72.88 80 GLU A C 1
ATOM 599 O O . GLU A 1 80 ? -1.325 14.237 -3.909 1.00 72.88 80 GLU A O 1
ATOM 604 N N . PRO A 1 81 ? -0.993 14.512 -1.708 1.00 83.06 81 PRO A N 1
ATOM 605 C CA . PRO A 1 81 ? -1.380 13.149 -1.365 1.00 83.06 81 PRO A CA 1
ATOM 606 C C . PRO A 1 81 ? -2.771 12.779 -1.900 1.00 83.06 81 PRO A C 1
ATOM 608 O O . PRO A 1 81 ? -3.796 13.239 -1.381 1.00 83.06 81 PRO A O 1
ATOM 611 N N . GLN A 1 82 ? -2.839 11.874 -2.874 1.00 87.75 82 GLN A N 1
ATOM 612 C CA . GLN A 1 82 ? -4.111 11.409 -3.412 1.00 87.75 82 GLN A CA 1
ATOM 613 C C . GLN A 1 82 ? -4.792 10.491 -2.396 1.00 87.75 82 GLN A C 1
ATOM 615 O O . GLN A 1 82 ? -4.245 9.472 -1.978 1.00 87.75 82 GLN A O 1
ATOM 620 N N . THR A 1 83 ? -6.021 10.827 -2.003 1.00 92.06 83 THR A N 1
ATOM 621 C CA . THR A 1 83 ? -6.820 9.963 -1.125 1.00 92.06 83 THR A CA 1
ATOM 622 C C . THR A 1 83 ? -7.440 8.831 -1.938 1.00 92.06 83 THR A C 1
ATOM 624 O O . THR A 1 83 ? -8.221 9.083 -2.852 1.00 92.06 83 THR A O 1
ATOM 627 N N . LEU A 1 84 ? -7.100 7.584 -1.601 1.00 91.31 84 LEU A N 1
ATOM 628 C CA . LEU A 1 84 ? -7.664 6.382 -2.225 1.00 91.31 84 LEU A CA 1
ATOM 629 C C . LEU A 1 84 ? -8.879 5.861 -1.459 1.00 91.31 84 LEU A C 1
ATOM 631 O O . LEU A 1 84 ? -9.823 5.347 -2.058 1.00 91.31 84 LEU A O 1
ATOM 635 N N . TYR A 1 85 ? -8.861 6.001 -0.134 1.00 93.38 85 TYR A N 1
ATOM 636 C CA . TYR A 1 85 ? -9.934 5.547 0.741 1.00 93.38 85 TYR A CA 1
ATOM 637 C C . TYR A 1 85 ? -10.128 6.512 1.910 1.00 93.38 85 TYR A C 1
ATOM 639 O O . TYR A 1 85 ? -9.150 6.962 2.505 1.00 93.38 85 TYR A O 1
ATOM 647 N N . ASP A 1 86 ? -11.381 6.804 2.249 1.00 93.81 86 ASP A N 1
ATOM 648 C CA . ASP A 1 86 ? -11.775 7.597 3.415 1.00 93.81 86 ASP A CA 1
ATOM 649 C C . ASP A 1 86 ? -13.140 7.088 3.897 1.00 93.81 86 ASP A C 1
ATOM 651 O O . ASP A 1 86 ? -14.146 7.259 3.207 1.00 93.81 86 ASP A O 1
ATOM 655 N N . GLY A 1 87 ? -13.173 6.358 5.013 1.00 92.88 87 GLY A N 1
ATOM 656 C CA . GLY A 1 87 ? -14.396 5.687 5.457 1.00 92.88 87 GLY A CA 1
ATOM 657 C C . GLY A 1 87 ? -14.185 4.682 6.591 1.00 92.88 87 GLY A C 1
ATOM 658 O O . GLY A 1 87 ? -13.097 4.622 7.156 1.00 92.88 87 GLY A O 1
ATOM 659 N N . PRO A 1 88 ? -15.212 3.898 6.964 1.00 92.25 88 PRO A N 1
ATOM 660 C CA . PRO A 1 88 ? -15.087 2.867 7.996 1.00 92.25 88 PRO A CA 1
ATOM 661 C C . PRO A 1 88 ? -14.118 1.764 7.564 1.00 92.25 88 PRO A C 1
ATOM 663 O O . PRO A 1 88 ? -13.950 1.510 6.378 1.00 92.25 88 PRO A O 1
ATOM 666 N N . PHE A 1 89 ? -13.507 1.051 8.506 1.00 89.94 89 PHE A N 1
ATOM 667 C CA . PHE A 1 89 ? -12.631 -0.063 8.143 1.00 89.94 89 PHE A CA 1
ATOM 668 C C . PHE A 1 89 ? -13.392 -1.165 7.393 1.00 89.94 89 PHE A C 1
ATOM 670 O O . PHE A 1 89 ? -14.291 -1.807 7.937 1.00 89.94 89 PHE A O 1
ATOM 677 N N . SER A 1 90 ? -13.029 -1.381 6.127 1.00 91.88 90 SER A N 1
ATOM 678 C CA . SER A 1 90 ? -13.649 -2.381 5.258 1.00 91.88 90 SER A CA 1
ATOM 679 C C . SER A 1 90 ? -12.594 -2.997 4.336 1.00 91.88 90 SER A C 1
ATOM 681 O O . SER A 1 90 ? -12.312 -2.430 3.276 1.00 91.88 90 SER A O 1
ATOM 683 N N . PRO A 1 91 ? -12.019 -4.161 4.699 1.00 91.19 91 PRO A N 1
ATOM 684 C CA . PRO A 1 91 ? -10.909 -4.759 3.962 1.00 91.19 91 PRO A CA 1
ATOM 685 C C . PRO A 1 91 ? -11.173 -4.913 2.464 1.00 91.19 91 PRO A C 1
ATOM 687 O O . PRO A 1 91 ? -10.351 -4.506 1.653 1.00 91.19 91 PRO A O 1
ATOM 690 N N . ALA A 1 92 ? -12.356 -5.404 2.082 1.00 92.44 92 ALA A N 1
ATOM 691 C CA . ALA A 1 92 ? -12.713 -5.604 0.678 1.00 92.44 92 ALA A CA 1
ATOM 692 C C . ALA A 1 92 ? -12.779 -4.286 -0.116 1.00 92.44 92 ALA A C 1
ATOM 694 O O . ALA A 1 92 ? -12.227 -4.191 -1.212 1.00 92.44 92 ALA A O 1
ATOM 695 N N . ALA A 1 93 ? -13.430 -3.256 0.437 1.00 93.12 93 ALA A N 1
ATOM 696 C CA . ALA A 1 93 ? -13.545 -1.960 -0.230 1.00 93.12 93 ALA A CA 1
ATOM 697 C C . ALA A 1 93 ? -12.183 -1.258 -0.326 1.00 93.12 93 ALA A C 1
ATOM 699 O O . ALA A 1 93 ? -11.855 -0.668 -1.355 1.00 93.12 93 ALA A O 1
ATOM 700 N N . MET A 1 94 ? -11.381 -1.352 0.734 1.00 92.12 94 MET A N 1
ATOM 701 C CA . MET A 1 94 ? -10.025 -0.817 0.774 1.00 92.12 94 MET A CA 1
ATOM 702 C C . MET A 1 94 ? -9.133 -1.504 -0.257 1.00 92.12 94 MET A C 1
ATOM 704 O O . MET A 1 94 ? -8.512 -0.811 -1.053 1.00 92.12 94 MET A O 1
ATOM 708 N N . TYR A 1 95 ? -9.141 -2.836 -0.325 1.00 91.56 95 TYR A N 1
ATOM 709 C CA . TYR A 1 95 ? -8.367 -3.596 -1.307 1.00 91.56 95 TYR A CA 1
ATOM 710 C C . TYR A 1 95 ? -8.680 -3.155 -2.741 1.00 91.56 95 TYR A C 1
ATOM 712 O O . TYR A 1 95 ? -7.780 -2.849 -3.520 1.00 91.56 95 TYR A O 1
ATOM 720 N N . GLN A 1 96 ? -9.968 -3.028 -3.075 1.00 91.94 96 GLN A N 1
ATOM 721 C CA . GLN A 1 96 ? -10.397 -2.568 -4.397 1.00 91.94 96 GLN A CA 1
ATOM 722 C C . GLN A 1 96 ? -9.930 -1.141 -4.705 1.00 91.94 96 GLN A C 1
ATOM 724 O O . GLN A 1 96 ? -9.418 -0.880 -5.792 1.00 91.94 96 GLN A O 1
ATOM 729 N N . LYS A 1 97 ? -10.115 -0.204 -3.769 1.00 93.44 97 LYS A N 1
ATOM 730 C CA . LYS A 1 97 ? -9.781 1.212 -3.981 1.00 93.44 97 LYS A CA 1
ATOM 731 C C . LYS A 1 97 ? -8.274 1.450 -4.033 1.00 93.44 97 LYS A C 1
ATOM 733 O O . LYS A 1 97 ? -7.805 2.185 -4.899 1.00 93.44 97 LYS A O 1
ATOM 738 N N . ILE A 1 98 ? -7.531 0.813 -3.133 1.00 90.44 98 ILE A N 1
ATOM 739 C CA . ILE A 1 98 ? -6.075 0.923 -3.055 1.00 90.44 98 ILE A CA 1
ATOM 740 C C . ILE A 1 98 ? -5.444 0.259 -4.280 1.00 90.44 98 ILE A C 1
ATOM 742 O O . ILE A 1 98 ? -4.647 0.892 -4.967 1.00 90.44 98 ILE A O 1
ATOM 746 N N . GLY A 1 99 ? -5.872 -0.962 -4.615 1.00 89.12 99 GLY A N 1
ATOM 747 C CA . GLY A 1 99 ? -5.410 -1.672 -5.805 1.00 89.12 99 GLY A CA 1
ATOM 748 C C . GLY A 1 99 ? -5.670 -0.893 -7.097 1.00 89.12 99 GLY A C 1
ATOM 749 O O . GLY A 1 99 ? -4.772 -0.777 -7.925 1.00 89.12 99 GLY A O 1
ATOM 750 N N . ALA A 1 100 ? -6.851 -0.283 -7.253 1.00 89.56 100 ALA A N 1
ATOM 751 C CA . ALA A 1 100 ? -7.152 0.556 -8.415 1.00 89.56 100 ALA A CA 1
ATOM 752 C C . ALA A 1 100 ? -6.243 1.795 -8.508 1.00 89.56 100 ALA A C 1
ATOM 754 O O . ALA A 1 100 ? -5.754 2.111 -9.591 1.00 89.56 100 ALA A O 1
ATOM 755 N N . GLY A 1 101 ? -5.987 2.476 -7.385 1.00 88.12 101 GLY A N 1
ATOM 756 C CA . GLY A 1 101 ? -5.085 3.632 -7.350 1.00 88.12 101 GLY A CA 1
ATOM 757 C C . GLY A 1 101 ? -3.643 3.268 -7.709 1.00 88.12 101 GLY A C 1
ATOM 758 O O . GLY A 1 101 ? -3.004 3.969 -8.490 1.00 88.12 101 GLY A O 1
ATOM 759 N N . LEU A 1 102 ? -3.153 2.134 -7.205 1.00 85.56 102 LEU A N 1
ATOM 760 C CA . LEU A 1 102 ? -1.805 1.642 -7.498 1.00 85.56 102 LEU A CA 1
ATOM 761 C C . LEU A 1 102 ? -1.669 1.135 -8.935 1.00 85.56 102 LEU A C 1
ATOM 763 O O . LEU A 1 102 ? -0.654 1.391 -9.576 1.00 85.56 102 LEU A O 1
ATOM 767 N N . ALA A 1 103 ? -2.701 0.482 -9.473 1.00 85.69 103 ALA A N 1
ATOM 768 C CA . ALA A 1 103 ? -2.739 0.087 -10.877 1.00 85.69 103 ALA A CA 1
ATOM 769 C C . ALA A 1 103 ? -2.733 1.306 -11.813 1.00 85.69 103 ALA A C 1
ATOM 771 O O . ALA A 1 103 ? -2.072 1.272 -12.849 1.00 85.69 103 ALA A O 1
ATOM 772 N N . GLN A 1 104 ? -3.434 2.387 -11.447 1.00 86.12 104 GLN A N 1
ATOM 773 C CA . GLN A 1 104 ? -3.393 3.642 -12.196 1.00 86.12 104 GLN A CA 1
ATOM 774 C C . GLN A 1 104 ? -1.991 4.259 -12.152 1.00 86.12 104 GLN A C 1
ATOM 776 O O . GLN A 1 104 ? -1.428 4.518 -13.210 1.00 86.12 104 GLN A O 1
ATOM 781 N N . TRP A 1 105 ? -1.397 4.399 -10.960 1.00 83.94 105 TRP A N 1
ATOM 782 C CA . TRP A 1 105 ? -0.023 4.888 -10.795 1.00 83.94 105 TRP A CA 1
ATOM 783 C C . TRP A 1 105 ? 0.977 4.090 -11.640 1.00 83.94 105 TRP A C 1
ATOM 785 O O . TRP A 1 105 ? 1.746 4.666 -12.406 1.00 83.94 105 TRP A O 1
ATOM 795 N N . TYR A 1 106 ? 0.930 2.759 -11.552 1.00 80.62 106 TYR A N 1
ATOM 796 C CA . TYR A 1 106 ? 1.800 1.882 -12.329 1.00 80.62 106 TYR A CA 1
ATOM 797 C C . TYR A 1 106 ? 1.548 2.026 -13.838 1.00 80.62 106 TYR A C 1
ATOM 799 O O . TYR A 1 106 ? 2.488 2.101 -14.625 1.00 80.62 106 TYR A O 1
ATOM 807 N N . GLY A 1 107 ? 0.283 2.107 -14.257 1.00 80.62 107 GLY A N 1
ATOM 808 C CA . GLY A 1 107 ? -0.090 2.307 -15.655 1.00 80.62 107 GLY A CA 1
ATOM 809 C C . GLY A 1 107 ? 0.411 3.636 -16.223 1.00 80.62 107 GLY A C 1
ATOM 810 O O . GLY A 1 107 ? 0.929 3.657 -17.339 1.00 80.62 107 GLY A O 1
ATOM 811 N N . ASP A 1 108 ? 0.300 4.723 -15.462 1.00 80.75 108 ASP A N 1
ATOM 812 C CA . ASP A 1 108 ? 0.806 6.043 -15.845 1.00 80.75 108 ASP A CA 1
ATOM 813 C C . ASP A 1 108 ? 2.336 6.056 -15.889 1.00 80.75 108 ASP A C 1
ATOM 815 O O . ASP A 1 108 ? 2.921 6.580 -16.837 1.00 80.75 108 ASP A O 1
ATOM 819 N N . LEU A 1 109 ? 2.991 5.406 -14.924 1.00 76.00 109 LEU A N 1
ATOM 820 C CA . LEU A 1 109 ? 4.441 5.242 -14.904 1.00 76.00 109 LEU A CA 1
ATOM 821 C C . LEU A 1 109 ? 4.945 4.504 -16.148 1.00 76.00 109 LEU A C 1
ATOM 823 O O . LEU A 1 109 ? 5.882 4.964 -16.792 1.00 76.00 109 LEU A O 1
ATOM 827 N N . VAL A 1 110 ? 4.324 3.377 -16.504 1.00 75.50 110 VAL A N 1
ATOM 828 C CA . VAL A 1 110 ? 4.707 2.606 -17.693 1.00 75.50 110 VAL A CA 1
ATOM 829 C C . VAL A 1 110 ? 4.438 3.414 -18.965 1.00 75.50 110 VAL A C 1
ATOM 831 O O . VAL A 1 110 ? 5.328 3.533 -19.804 1.00 75.50 110 VAL A O 1
ATOM 834 N N . ARG A 1 111 ? 3.253 4.025 -19.112 1.00 75.44 111 ARG A N 1
ATOM 835 C CA . ARG A 1 111 ? 2.883 4.791 -20.318 1.00 75.44 111 ARG A CA 1
ATOM 836 C C . ARG A 1 111 ? 3.754 6.018 -20.554 1.00 75.44 111 ARG A C 1
ATOM 838 O O . ARG A 1 111 ? 4.114 6.277 -21.693 1.00 75.44 111 ARG A O 1
ATOM 845 N N . ASN A 1 112 ? 4.084 6.766 -19.506 1.00 65.88 112 ASN A N 1
ATOM 846 C CA . ASN A 1 112 ? 4.861 8.002 -19.626 1.00 65.88 112 ASN A CA 1
ATOM 847 C C . ASN A 1 112 ? 6.370 7.749 -19.805 1.00 65.88 112 ASN A C 1
ATOM 849 O O . ASN A 1 112 ? 7.134 8.700 -19.956 1.00 65.88 112 ASN A O 1
ATOM 853 N N . ARG A 1 113 ? 6.811 6.484 -19.748 1.00 61.91 113 ARG A N 1
ATOM 854 C CA . ARG A 1 113 ? 8.223 6.069 -19.799 1.00 61.91 113 ARG A CA 1
ATOM 855 C C . ARG A 1 113 ? 8.516 5.055 -20.921 1.00 61.91 113 ARG A C 1
ATOM 857 O O . ARG A 1 113 ? 9.615 4.503 -20.939 1.00 61.91 113 ARG A O 1
ATOM 864 N N . THR A 1 114 ? 7.553 4.805 -21.818 1.00 50.53 114 THR A N 1
ATOM 865 C CA . THR A 1 114 ? 7.722 4.024 -23.063 1.00 50.53 114 THR A CA 1
ATOM 866 C C . THR A 1 114 ? 7.786 4.968 -24.257 1.00 50.53 114 THR A C 1
ATOM 868 O O . THR A 1 114 ? 8.575 4.688 -25.184 1.00 50.53 114 THR A O 1
#